Protein AF-A0A2N3DL27-F1 (afdb_monomer)

Secondary structure (DSSP, 8-state):
-PPPPPTTSGGG-----SS-----TT---HHHHHHHHHHHHHHHHHHHHHHHHHHHHHHHHHHHHHHHHHHHHHHHHS--EEEEEEEEES-HHHHHHHHHHHHHHSHHHHTTPEEEEEEETTEEEEEEEEESSHHHHHHHHHHHHHTT---EEEEEPTT--EEEP-

Foldseek 3Di:
DDDDDDPVVVVPPDDDDDDDDDDPPPPCDPVNVVVVVVVVVVVVVVVVVVVVVVVVVVVVVVVVVVVVVVLVVLLVVFPWFKWKFQDKFLDLVVLLVVLVVLCVLCVVLLPPWFWKWFDDPNMITIIIDRDPDPVRNVVSQVVSVVSVTHTDIDTAHRNGDIGTRD

Mean predicted aligned error: 17.92 Å

Solvent-accessible surface area (backbone atoms only — not comparable to full-atom values): 9598 Å² total; per-residue (Å²): 139,82,83,78,81,63,80,72,67,73,76,74,74,84,86,76,81,95,76,89,79,80,81,72,97,77,65,84,46,72,68,56,56,50,52,52,52,48,51,50,53,52,50,52,53,50,51,50,55,47,53,53,52,53,53,51,52,49,50,56,51,51,54,50,52,52,49,49,50,50,49,50,50,32,26,68,74,29,56,66,39,37,30,32,32,58,50,69,45,68,49,64,65,56,51,34,50,49,51,53,50,50,33,68,74,38,45,85,76,38,58,95,49,42,54,26,30,31,79,52,90,86,28,31,34,32,27,40,38,82,32,96,42,72,65,58,42,49,54,49,48,53,53,38,40,73,71,72,47,63,71,43,87,37,76,44,55,50,45,57,70,65,46,70,57,102

pLDDT: mean 70.96, std 16.19, range [36.78, 91.94]

Nearest PDB structures (foldseek):
  1x60-assembly1_A  TM=7.378E-01  e=3.817E-04  Bacillus subtilis
  4k0e-assembly1_C  TM=4.349E-01  e=2.783E+00  Cupriavidus metallidurans CH34
  4wd9-assembly1_B  TM=3.703E-01  e=3.551E+00  Lactococcus lactis subsp. lactis
  5cw9-assembly1_A  TM=3.712E-01  e=5.440E+00  synthetic construct
  8gk0-assembly1_B  TM=3.210E-01  e=5.440E+00  Campylobacter jejuni

Radius of gyration: 43.21 Å; Cα contacts (8 Å, |Δi|>4): 180; chains: 1; bounding box: 103×36×109 Å

Structure (mmCIF, N/CA/C/O backbone):
data_AF-A0A2N3DL27-F1
#
_entry.id   AF-A0A2N3DL27-F1
#
loop_
_atom_site.group_PDB
_atom_site.id
_atom_site.type_symbol
_atom_site.label_atom_id
_atom_site.label_alt_id
_atom_site.label_comp_id
_atom_site.label_asym_id
_atom_site.label_entity_id
_atom_site.label_seq_id
_atom_site.pdbx_PDB_ins_code
_atom_site.Cartn_x
_atom_site.Cartn_y
_atom_site.Cartn_z
_atom_site.occupancy
_atom_site.B_iso_or_equiv
_atom_site.auth_seq_id
_atom_site.auth_comp_id
_atom_site.auth_asym_id
_atom_site.auth_atom_id
_atom_site.pdbx_PDB_model_num
ATOM 1 N N . ALA A 1 1 ? 85.703 -24.930 -76.483 1.00 40.44 1 ALA A N 1
ATOM 2 C CA . ALA A 1 1 ? 84.789 -24.293 -75.518 1.00 40.44 1 ALA A CA 1
ATOM 3 C C . ALA A 1 1 ? 84.072 -23.164 -76.245 1.00 40.44 1 ALA A C 1
ATOM 5 O O . ALA A 1 1 ? 84.717 -22.191 -76.605 1.00 40.44 1 ALA A O 1
ATOM 6 N N . ALA A 1 2 ? 82.798 -23.364 -76.580 1.00 44.09 2 ALA A N 1
ATOM 7 C CA . ALA A 1 2 ? 81.978 -22.383 -77.287 1.00 44.09 2 ALA A CA 1
ATOM 8 C C . ALA A 1 2 ? 81.201 -21.551 -76.251 1.00 44.09 2 ALA A C 1
ATOM 10 O O . ALA A 1 2 ? 80.550 -22.161 -75.399 1.00 44.09 2 ALA A O 1
ATOM 11 N N . PRO A 1 3 ? 81.267 -20.208 -76.263 1.00 50.78 3 PRO A N 1
ATOM 12 C CA . PRO A 1 3 ? 80.388 -19.408 -75.429 1.00 50.78 3 PRO A CA 1
ATOM 13 C C . PRO A 1 3 ? 79.000 -19.357 -76.078 1.00 50.78 3 PRO A C 1
ATOM 15 O O . PRO A 1 3 ? 78.843 -18.991 -77.241 1.00 50.78 3 PRO A O 1
ATOM 18 N N . LEU A 1 4 ? 78.007 -19.792 -75.309 1.00 43.91 4 LEU A N 1
ATOM 19 C CA . LEU A 1 4 ? 76.590 -19.790 -75.649 1.00 43.91 4 LEU A CA 1
ATOM 20 C C . LEU A 1 4 ? 76.126 -18.343 -75.865 1.00 43.91 4 LEU A C 1
ATOM 22 O O . LEU A 1 4 ? 76.201 -17.527 -74.947 1.00 43.91 4 LEU A O 1
ATOM 26 N N . ALA A 1 5 ? 75.659 -18.030 -77.075 1.00 50.97 5 ALA A N 1
ATOM 27 C CA . ALA A 1 5 ? 74.944 -16.791 -77.348 1.00 50.97 5 ALA A CA 1
ATOM 28 C C . ALA A 1 5 ? 73.692 -16.735 -76.459 1.00 50.97 5 ALA A C 1
ATOM 30 O O . ALA A 1 5 ? 72.949 -17.711 -76.335 1.00 50.97 5 ALA A O 1
ATOM 31 N N . SER A 1 6 ? 73.523 -15.606 -75.779 1.00 50.62 6 SER A N 1
ATOM 32 C CA . SER A 1 6 ? 72.536 -15.419 -74.724 1.00 50.62 6 SER A CA 1
ATOM 33 C C . SER A 1 6 ? 71.109 -15.478 -75.279 1.00 50.62 6 SER A C 1
ATOM 35 O O . SER A 1 6 ? 70.805 -14.866 -76.301 1.00 50.62 6 SER A O 1
ATOM 37 N N . LEU A 1 7 ? 70.211 -16.148 -74.551 1.00 50.38 7 LEU A N 1
ATOM 38 C CA . LEU A 1 7 ? 68.767 -16.289 -74.817 1.00 50.38 7 LEU A CA 1
ATOM 39 C C . LEU A 1 7 ? 68.016 -14.937 -74.961 1.00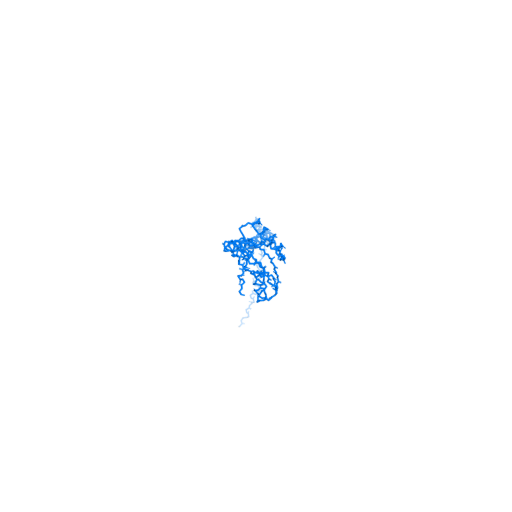 50.38 7 LEU A C 1
ATOM 41 O O . LEU A 1 7 ? 66.840 -14.913 -75.304 1.00 50.38 7 LEU A O 1
ATOM 45 N N . ALA A 1 8 ? 68.694 -13.814 -74.710 1.00 51.19 8 ALA A N 1
ATOM 46 C CA . ALA A 1 8 ? 68.169 -12.458 -74.825 1.00 51.19 8 ALA A CA 1
ATOM 47 C C . ALA A 1 8 ? 68.068 -11.931 -76.274 1.00 51.19 8 ALA A C 1
ATOM 49 O O . ALA A 1 8 ? 67.258 -11.046 -76.521 1.00 51.19 8 ALA A O 1
ATOM 50 N N . GLU A 1 9 ? 68.818 -12.479 -77.239 1.00 53.28 9 GLU A N 1
ATOM 51 C CA . GLU A 1 9 ? 68.795 -11.994 -78.639 1.00 53.28 9 GLU A CA 1
ATOM 52 C C . GLU A 1 9 ? 67.609 -12.569 -79.450 1.00 53.28 9 GLU A C 1
ATOM 54 O O . GLU A 1 9 ? 67.157 -11.984 -80.429 1.00 53.28 9 GLU A O 1
ATOM 59 N N . ILE A 1 10 ? 67.043 -13.704 -79.021 1.00 52.16 10 ILE A N 1
ATOM 60 C CA . ILE A 1 10 ? 65.936 -14.387 -79.724 1.00 52.16 10 ILE A CA 1
ATOM 61 C C . ILE A 1 10 ? 64.567 -13.784 -79.345 1.00 52.16 10 ILE A C 1
ATOM 63 O O . ILE A 1 10 ? 63.591 -13.923 -80.078 1.00 52.16 10 ILE A O 1
ATOM 67 N N . ALA A 1 11 ? 64.494 -13.030 -78.244 1.00 51.12 11 ALA A N 1
ATOM 68 C CA . ALA A 1 11 ? 63.288 -12.318 -77.818 1.00 51.12 11 ALA A CA 1
ATOM 69 C C . ALA A 1 11 ? 63.067 -10.970 -78.546 1.00 51.12 11 ALA A C 1
ATOM 71 O O . ALA A 1 11 ? 62.170 -10.219 -78.171 1.00 51.12 11 ALA A O 1
ATOM 72 N N . GLY A 1 12 ? 63.873 -10.654 -79.569 1.00 52.69 12 GLY A N 1
ATOM 73 C CA . GLY A 1 12 ? 63.822 -9.391 -80.317 1.00 52.69 12 GLY A CA 1
ATOM 74 C C . GLY A 1 12 ? 63.257 -9.467 -81.744 1.00 52.69 12 GLY A C 1
ATOM 75 O O . GLY A 1 12 ? 63.449 -8.519 -82.496 1.00 52.69 12 GLY A O 1
ATOM 76 N N . SER A 1 13 ? 62.613 -10.564 -82.170 1.00 55.84 13 SER A N 1
ATOM 77 C CA . SER A 1 13 ? 62.230 -10.755 -83.591 1.00 55.84 13 SER A CA 1
ATOM 78 C C . SER A 1 13 ? 60.815 -11.281 -83.870 1.00 55.84 13 SER A C 1
ATOM 80 O O . SER A 1 13 ? 60.571 -11.851 -84.928 1.00 55.84 13 SER A O 1
ATOM 82 N N . ILE A 1 14 ? 59.845 -11.044 -82.984 1.00 50.25 14 ILE A N 1
ATOM 83 C CA . ILE A 1 14 ? 58.423 -11.177 -83.349 1.00 50.25 14 ILE A CA 1
ATOM 84 C C . ILE A 1 14 ? 57.775 -9.795 -83.344 1.00 50.25 14 ILE A C 1
ATOM 86 O O . ILE A 1 14 ? 57.280 -9.278 -82.347 1.00 50.25 14 ILE A O 1
ATOM 90 N N . GLU A 1 15 ? 57.874 -9.195 -84.521 1.00 49.66 15 GLU A N 1
ATOM 91 C CA . GLU A 1 15 ? 57.081 -8.080 -85.003 1.00 49.66 15 GLU A CA 1
ATOM 92 C C . GLU A 1 15 ? 55.622 -8.540 -85.143 1.00 49.66 15 GLU A C 1
ATOM 94 O O . GLU A 1 15 ? 55.335 -9.514 -85.841 1.00 49.66 15 GLU A O 1
ATOM 99 N N . ILE A 1 16 ? 54.697 -7.865 -84.455 1.00 44.28 16 ILE A N 1
ATOM 100 C CA . ILE A 1 16 ? 53.256 -7.973 -84.711 1.00 44.28 16 ILE A CA 1
ATOM 101 C C . ILE A 1 16 ? 52.728 -6.537 -84.893 1.00 44.28 16 ILE A C 1
ATOM 103 O O . ILE A 1 16 ? 52.909 -5.716 -83.989 1.00 44.28 16 ILE A O 1
ATOM 107 N N . PRO A 1 17 ? 52.141 -6.204 -86.058 1.00 43.66 17 PRO A N 1
ATOM 108 C CA . PRO A 1 17 ? 51.752 -4.843 -86.433 1.00 43.66 17 PRO A CA 1
ATOM 109 C C . PRO A 1 17 ? 50.598 -4.274 -85.576 1.00 43.66 17 PRO A C 1
ATOM 111 O O . PRO A 1 17 ? 49.739 -5.030 -85.122 1.00 43.66 17 PRO A O 1
ATOM 114 N N . PRO A 1 18 ? 50.548 -2.943 -85.359 1.00 48.75 18 PRO A N 1
ATOM 115 C CA . PRO A 1 18 ? 49.686 -2.298 -84.364 1.00 48.75 18 PRO A CA 1
ATOM 116 C C . PRO A 1 18 ? 48.313 -1.856 -84.903 1.00 48.75 18 PRO A C 1
ATOM 118 O O . PRO A 1 18 ? 47.876 -0.747 -84.610 1.00 48.75 18 PRO A O 1
ATOM 121 N N . GLU A 1 19 ? 47.610 -2.680 -85.680 1.00 47.50 19 GLU A N 1
ATOM 122 C CA . GLU A 1 19 ? 46.247 -2.343 -86.111 1.00 47.50 19 GLU A CA 1
ATOM 123 C C . GLU A 1 19 ? 45.460 -3.614 -86.472 1.00 47.50 19 GLU A C 1
ATOM 125 O O . GLU A 1 19 ? 45.951 -4.435 -87.238 1.00 47.50 19 GLU A O 1
ATOM 130 N N . GLU A 1 20 ? 44.232 -3.742 -85.950 1.00 44.69 20 GLU A N 1
ATOM 131 C CA . GLU A 1 20 ? 43.210 -4.739 -86.346 1.00 44.69 20 GLU A CA 1
ATOM 132 C C . GLU A 1 20 ? 43.196 -6.110 -85.620 1.00 44.69 20 GLU A C 1
ATOM 134 O O . GLU A 1 20 ? 43.508 -7.157 -86.176 1.00 44.69 20 GLU A O 1
ATOM 139 N N . LEU A 1 21 ? 42.714 -6.122 -84.367 1.00 38.12 21 LEU A N 1
ATOM 140 C CA . LEU A 1 21 ? 41.760 -7.159 -83.938 1.00 38.12 21 LEU A CA 1
ATOM 141 C C . LEU A 1 21 ? 40.827 -6.594 -82.856 1.00 38.12 21 LEU A C 1
ATOM 143 O O . LEU A 1 21 ? 41.086 -6.655 -81.657 1.00 38.12 21 LEU A O 1
ATOM 147 N N . THR A 1 22 ? 39.789 -5.916 -83.338 1.00 36.78 22 THR A N 1
ATOM 148 C CA . THR A 1 22 ? 38.427 -5.913 -82.781 1.00 36.78 22 THR A CA 1
ATOM 149 C C . THR A 1 22 ? 38.327 -6.162 -81.268 1.00 36.78 22 THR A C 1
ATOM 151 O O . THR A 1 22 ? 38.287 -7.290 -80.782 1.00 36.78 22 THR A O 1
ATOM 154 N N . ARG A 1 23 ? 38.231 -5.070 -80.506 1.00 42.66 23 ARG A N 1
ATOM 155 C CA . ARG A 1 23 ? 37.823 -5.080 -79.097 1.00 42.66 23 ARG A CA 1
ATOM 156 C C . ARG A 1 23 ? 36.453 -5.791 -79.020 1.00 42.66 23 ARG A C 1
ATOM 158 O O . ARG A 1 23 ? 35.525 -5.286 -79.650 1.00 42.66 23 ARG A O 1
ATOM 165 N N . PRO A 1 24 ? 36.285 -6.941 -78.336 1.00 43.31 24 PRO A N 1
ATOM 166 C CA . PRO A 1 24 ? 34.953 -7.499 -78.160 1.00 43.31 24 PRO A CA 1
ATOM 167 C C . PRO A 1 24 ? 34.149 -6.536 -77.281 1.00 43.31 24 PRO A C 1
ATOM 169 O O . PRO A 1 24 ? 34.562 -6.198 -76.170 1.00 43.31 24 PRO A O 1
ATOM 172 N N . ASP A 1 25 ? 33.016 -6.086 -77.809 1.00 46.34 25 ASP A N 1
ATOM 173 C CA . ASP A 1 25 ? 32.023 -5.195 -77.193 1.00 46.34 25 ASP A CA 1
ATOM 174 C C . ASP A 1 25 ? 31.233 -5.910 -76.067 1.00 46.34 25 ASP A C 1
ATOM 176 O O . ASP A 1 25 ? 30.023 -5.783 -75.958 1.00 46.34 25 ASP A O 1
ATOM 180 N N . ASP A 1 26 ? 31.915 -6.720 -75.248 1.00 51.66 26 ASP A N 1
ATOM 181 C CA . ASP A 1 26 ? 31.329 -7.497 -74.139 1.00 51.66 26 ASP A CA 1
ATOM 182 C C . ASP A 1 26 ? 32.297 -7.598 -72.938 1.00 51.66 26 ASP A C 1
ATOM 184 O O . ASP A 1 26 ? 32.336 -8.567 -72.185 1.00 51.66 26 ASP A O 1
ATOM 188 N N . ALA A 1 27 ? 33.146 -6.586 -72.745 1.00 48.09 27 ALA A N 1
ATOM 189 C CA . ALA A 1 27 ? 33.900 -6.439 -71.506 1.00 48.09 27 ALA A CA 1
ATOM 190 C C . ALA A 1 27 ? 33.094 -5.549 -70.558 1.00 48.09 27 ALA A C 1
ATOM 192 O O . ALA A 1 27 ? 33.019 -4.337 -70.761 1.00 48.09 27 ALA A O 1
ATOM 193 N N . ILE A 1 28 ? 32.498 -6.137 -69.514 1.00 50.22 28 ILE A N 1
ATOM 194 C CA . ILE A 1 28 ? 31.944 -5.395 -68.372 1.00 50.22 28 ILE A CA 1
ATOM 195 C C . ILE A 1 28 ? 33.031 -4.419 -67.896 1.00 50.22 28 ILE A C 1
ATOM 197 O O . ILE A 1 28 ? 34.025 -4.824 -67.291 1.00 50.22 28 ILE A O 1
ATOM 201 N N . GLY A 1 29 ? 32.881 -3.135 -68.229 1.00 53.97 29 GLY A N 1
ATOM 202 C CA . GLY A 1 29 ? 33.860 -2.114 -67.878 1.00 53.97 29 GLY A CA 1
ATOM 203 C C . GLY A 1 29 ? 34.021 -2.035 -66.362 1.00 53.97 29 GLY A C 1
ATOM 204 O O . GLY A 1 29 ? 33.059 -2.244 -65.621 1.00 53.97 29 GLY A O 1
ATOM 205 N N . ALA A 1 30 ? 35.224 -1.702 -65.889 1.00 59.84 30 ALA A N 1
ATOM 206 C CA . ALA A 1 30 ? 35.517 -1.559 -64.460 1.00 59.84 30 ALA A CA 1
ATOM 207 C C . ALA A 1 30 ? 34.503 -0.653 -63.723 1.00 59.84 30 ALA A C 1
ATOM 209 O O . ALA A 1 30 ? 34.198 -0.895 -62.559 1.00 59.84 30 ALA A O 1
ATOM 210 N N . ASP A 1 31 ? 33.918 0.323 -64.427 1.00 59.31 31 ASP A N 1
ATOM 211 C CA . ASP A 1 31 ? 32.834 1.188 -63.946 1.00 59.31 31 ASP A CA 1
ATOM 212 C C . ASP A 1 31 ? 31.548 0.415 -63.589 1.00 59.31 31 ASP A C 1
ATOM 214 O O . ASP A 1 31 ? 30.971 0.598 -62.517 1.00 59.31 31 ASP A O 1
ATOM 218 N N . VAL A 1 32 ? 31.133 -0.530 -64.436 1.00 63.16 32 VAL A N 1
ATOM 219 C CA . VAL A 1 32 ? 29.931 -1.351 -64.226 1.00 63.16 32 VAL A CA 1
ATOM 220 C C . VAL A 1 32 ? 30.140 -2.329 -63.069 1.00 63.16 32 VAL A C 1
ATOM 222 O O . VAL A 1 32 ? 29.252 -2.499 -62.230 1.00 63.16 32 VAL A O 1
ATOM 225 N N . LEU A 1 33 ? 31.334 -2.920 -62.966 1.00 62.81 33 LEU A N 1
ATOM 226 C CA . LEU A 1 33 ? 31.683 -3.810 -61.858 1.00 62.81 33 LEU A CA 1
ATOM 227 C C . LEU A 1 33 ? 31.719 -3.056 -60.517 1.00 62.81 33 LEU A C 1
ATOM 229 O O . LEU A 1 33 ? 31.227 -3.560 -59.507 1.00 62.81 33 LEU A O 1
ATOM 233 N N . MET A 1 34 ? 32.238 -1.826 -60.518 1.00 68.88 34 MET A N 1
ATOM 234 C CA . MET A 1 34 ? 32.309 -0.973 -59.334 1.00 68.88 34 MET A CA 1
ATOM 235 C C . MET A 1 34 ? 30.915 -0.531 -58.863 1.00 68.88 34 MET A C 1
ATOM 237 O O . MET A 1 34 ? 30.627 -0.597 -57.666 1.00 68.88 34 MET A O 1
ATOM 241 N N . ARG A 1 35 ? 30.003 -0.193 -59.786 1.00 68.12 35 ARG A N 1
ATOM 242 C CA . ARG A 1 35 ? 28.598 0.121 -59.462 1.00 68.12 35 ARG A CA 1
ATOM 243 C C . ARG A 1 35 ? 27.846 -1.079 -58.891 1.00 68.12 35 ARG A C 1
ATOM 245 O O . ARG A 1 35 ? 27.134 -0.928 -57.899 1.00 68.12 35 ARG A O 1
ATOM 252 N N . LEU A 1 36 ? 28.059 -2.271 -59.448 1.00 69.44 36 LEU A N 1
ATOM 253 C CA . LEU A 1 36 ? 27.437 -3.499 -58.949 1.00 69.44 36 LEU A CA 1
ATOM 254 C C . LEU A 1 36 ? 27.940 -3.862 -57.542 1.00 69.44 36 LEU A C 1
ATOM 256 O O . LEU A 1 36 ? 27.170 -4.298 -56.686 1.00 69.44 36 LEU A O 1
ATOM 260 N N . GLN A 1 37 ? 29.228 -3.640 -57.271 1.00 68.94 37 GLN A N 1
ATOM 261 C CA . GLN A 1 37 ? 29.822 -3.885 -55.958 1.00 68.94 37 GLN A CA 1
ATOM 262 C C . GLN A 1 37 ? 29.338 -2.875 -54.903 1.00 68.94 37 GLN A C 1
ATOM 264 O O . GLN A 1 37 ? 29.156 -3.237 -53.737 1.00 68.94 37 GLN A O 1
ATOM 269 N N . GLU A 1 38 ? 29.082 -1.628 -55.303 1.00 65.75 38 GLU A N 1
ATOM 270 C CA . GLU A 1 38 ? 28.519 -0.598 -54.430 1.00 65.75 38 GLU A CA 1
ATOM 271 C C . GLU A 1 38 ? 27.033 -0.849 -54.122 1.00 65.75 38 GLU A C 1
ATOM 273 O O . GLU A 1 38 ? 26.626 -0.737 -52.964 1.00 65.75 38 GLU A O 1
ATOM 278 N N . GLU A 1 39 ? 26.237 -1.282 -55.107 1.00 70.25 39 GLU A N 1
ATOM 279 C CA . GLU A 1 39 ? 24.855 -1.732 -54.882 1.00 70.25 39 GLU A CA 1
ATOM 280 C C . GLU A 1 39 ? 24.790 -2.932 -53.939 1.00 70.25 39 GLU A C 1
ATOM 282 O O . GLU A 1 39 ? 23.996 -2.938 -52.998 1.00 70.25 39 GLU A O 1
ATOM 287 N N . LYS A 1 40 ? 25.677 -3.915 -54.121 1.00 72.62 40 LYS A N 1
ATOM 288 C CA . LYS A 1 40 ? 25.740 -5.095 -53.254 1.00 72.62 40 LYS A CA 1
ATOM 289 C C . LYS A 1 40 ? 26.089 -4.718 -51.810 1.00 72.62 40 LYS A C 1
ATOM 291 O O . LYS A 1 40 ? 25.456 -5.202 -50.876 1.00 72.62 40 LYS A O 1
ATOM 296 N N . ARG A 1 41 ? 27.017 -3.774 -51.614 1.00 66.56 41 ARG A N 1
ATOM 297 C CA . ARG A 1 41 ? 27.388 -3.264 -50.283 1.00 66.56 41 ARG A CA 1
ATOM 298 C C . ARG A 1 41 ? 26.264 -2.441 -49.638 1.00 66.56 41 ARG A C 1
ATOM 300 O O . ARG A 1 41 ? 26.057 -2.545 -48.431 1.00 66.56 41 ARG A O 1
ATOM 307 N N . ARG A 1 42 ? 25.505 -1.667 -50.424 1.00 66.06 42 ARG A N 1
ATOM 308 C CA . ARG A 1 42 ? 24.306 -0.947 -49.953 1.00 66.06 42 ARG A CA 1
ATOM 309 C C . ARG A 1 42 ? 23.174 -1.908 -49.577 1.00 66.06 42 ARG A C 1
ATOM 311 O O . ARG A 1 42 ? 22.513 -1.680 -48.567 1.00 66.06 42 ARG A O 1
ATOM 318 N N . ALA A 1 43 ? 22.984 -2.991 -50.330 1.00 65.81 43 ALA A N 1
ATOM 319 C CA . ALA A 1 43 ? 21.991 -4.024 -50.038 1.00 65.81 43 ALA A CA 1
ATOM 320 C C . ALA A 1 43 ? 22.331 -4.811 -48.760 1.00 65.81 43 ALA A C 1
ATOM 322 O O . ALA A 1 43 ? 21.469 -4.979 -47.899 1.00 65.81 43 ALA A O 1
ATOM 323 N N . GLU A 1 44 ? 23.594 -5.209 -48.576 1.00 63.22 44 GLU A N 1
ATOM 324 C CA . GLU A 1 44 ? 24.049 -5.894 -47.356 1.00 63.22 44 GLU A CA 1
ATOM 325 C C . GLU A 1 44 ? 23.968 -4.980 -46.117 1.00 63.22 44 GLU A C 1
ATOM 327 O O . GLU A 1 44 ? 23.556 -5.430 -45.045 1.00 63.22 44 GLU A O 1
ATOM 332 N N . ALA A 1 45 ? 24.263 -3.681 -46.262 1.00 62.56 45 ALA A N 1
ATOM 333 C CA . ALA A 1 45 ? 24.094 -2.687 -45.195 1.00 62.56 45 ALA A CA 1
ATOM 334 C C . ALA A 1 45 ? 22.615 -2.439 -44.838 1.00 62.56 45 ALA A C 1
ATOM 336 O O . ALA A 1 45 ? 22.267 -2.254 -43.671 1.00 62.56 45 ALA A O 1
ATOM 337 N N . ALA A 1 46 ? 21.721 -2.457 -45.831 1.00 65.12 46 ALA A N 1
ATOM 338 C CA . ALA A 1 46 ? 20.287 -2.317 -45.605 1.00 65.12 46 ALA A CA 1
ATOM 339 C C . ALA A 1 46 ? 19.692 -3.559 -44.922 1.00 65.12 46 ALA A C 1
ATOM 341 O O . ALA A 1 46 ? 18.844 -3.417 -44.042 1.00 65.12 46 ALA A O 1
ATOM 342 N N . GLU A 1 47 ? 20.142 -4.764 -45.282 1.00 64.88 47 GLU A N 1
ATOM 343 C CA . GLU A 1 47 ? 19.647 -6.015 -44.699 1.00 64.88 47 GLU A CA 1
ATOM 344 C C . GLU A 1 47 ? 20.136 -6.221 -43.257 1.00 64.88 47 GLU A C 1
ATOM 346 O O . GLU A 1 47 ? 19.352 -6.616 -42.391 1.00 64.88 47 GLU A O 1
ATOM 351 N N . THR A 1 48 ? 21.392 -5.873 -42.961 1.00 63.09 48 THR A N 1
ATOM 352 C CA . THR A 1 48 ? 21.922 -5.878 -41.585 1.00 63.09 48 THR A CA 1
ATOM 353 C C . THR A 1 48 ? 21.196 -4.867 -40.699 1.00 63.09 48 THR A C 1
ATOM 355 O O . THR A 1 48 ? 20.687 -5.249 -39.645 1.00 63.09 48 THR A O 1
ATOM 358 N N . ALA A 1 49 ? 20.994 -3.632 -41.170 1.00 64.19 49 ALA A N 1
ATOM 359 C CA . ALA A 1 49 ? 20.226 -2.627 -40.432 1.00 64.19 49 ALA A CA 1
ATOM 360 C C . ALA A 1 49 ? 18.753 -3.032 -40.208 1.00 64.19 49 ALA A C 1
ATOM 362 O O . ALA A 1 49 ? 18.144 -2.650 -39.203 1.00 64.19 49 ALA A O 1
ATOM 363 N N . LYS A 1 50 ? 18.158 -3.807 -41.126 1.00 64.00 50 LYS A N 1
ATOM 364 C CA . LYS A 1 50 ? 16.799 -4.346 -40.969 1.00 64.00 50 LYS A CA 1
ATOM 365 C C . LYS A 1 50 ? 16.758 -5.450 -39.911 1.00 64.00 50 LYS A C 1
ATOM 367 O O . LYS A 1 50 ? 15.943 -5.367 -38.994 1.00 64.00 50 LYS A O 1
ATOM 372 N N . ARG A 1 51 ? 17.696 -6.405 -39.962 1.00 60.72 51 ARG A N 1
ATOM 373 C CA . ARG A 1 51 ? 17.811 -7.489 -38.970 1.00 60.72 51 ARG A CA 1
ATOM 374 C C . ARG A 1 51 ? 18.085 -6.969 -37.560 1.00 60.72 51 ARG A C 1
ATOM 376 O O . ARG A 1 51 ? 17.498 -7.479 -36.610 1.00 60.72 51 ARG A O 1
ATOM 383 N N . GLU A 1 52 ? 18.911 -5.935 -37.405 1.00 60.66 52 GLU A N 1
ATOM 384 C CA . GLU A 1 52 ? 19.175 -5.319 -36.096 1.00 60.66 52 GLU A CA 1
ATOM 385 C C . GLU A 1 52 ? 17.940 -4.604 -35.529 1.00 60.66 52 GLU A C 1
ATOM 3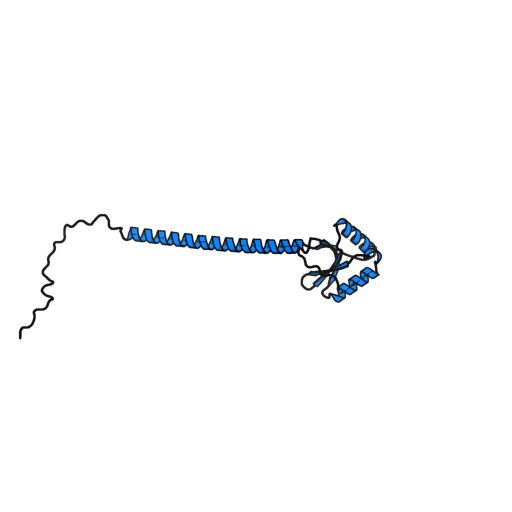87 O O . GLU A 1 52 ? 17.635 -4.737 -34.341 1.00 60.66 52 GLU A O 1
ATOM 392 N N . LYS A 1 53 ? 17.166 -3.909 -36.375 1.00 59.12 53 LYS A N 1
ATOM 393 C CA . LYS A 1 53 ? 15.896 -3.284 -35.968 1.00 59.12 53 LYS A CA 1
ATOM 394 C C . LYS A 1 53 ? 14.827 -4.314 -35.606 1.00 59.12 53 LYS A C 1
ATOM 396 O O . LYS A 1 53 ? 14.108 -4.119 -34.628 1.00 59.12 53 LYS A O 1
ATOM 401 N N . GLU A 1 54 ? 14.731 -5.413 -36.349 1.00 61.31 54 GLU A N 1
ATOM 402 C CA . GLU A 1 54 ? 13.788 -6.500 -36.061 1.00 61.31 54 GLU A CA 1
ATOM 403 C C . GLU A 1 54 ? 14.169 -7.265 -34.783 1.00 61.31 54 GLU A C 1
ATOM 405 O O . GLU A 1 54 ? 13.295 -7.564 -33.968 1.00 61.31 54 GLU A O 1
ATOM 410 N N . ALA A 1 55 ? 15.463 -7.489 -34.529 1.00 61.34 55 ALA A N 1
ATOM 411 C CA . ALA A 1 55 ? 15.948 -8.104 -33.292 1.00 61.34 55 ALA A CA 1
ATOM 412 C C . ALA A 1 55 ? 15.727 -7.209 -32.056 1.00 61.34 55 ALA A C 1
ATOM 414 O O . ALA A 1 55 ? 15.319 -7.702 -31.000 1.00 61.34 55 ALA A O 1
ATOM 415 N N . ALA A 1 56 ? 15.935 -5.894 -32.183 1.00 60.28 56 ALA A N 1
ATOM 416 C CA . ALA A 1 56 ? 15.645 -4.932 -31.118 1.00 60.28 56 ALA A CA 1
ATOM 417 C C . ALA A 1 56 ? 14.135 -4.831 -30.831 1.00 60.28 56 ALA A C 1
ATOM 419 O O . ALA A 1 56 ? 13.721 -4.823 -29.670 1.00 60.28 56 ALA A O 1
ATOM 420 N N . ALA A 1 57 ? 13.297 -4.834 -31.874 1.00 60.47 57 ALA A N 1
ATOM 421 C CA . ALA A 1 57 ? 11.843 -4.827 -31.731 1.00 60.47 57 ALA A CA 1
ATOM 422 C C . ALA A 1 57 ? 11.300 -6.132 -31.116 1.00 60.47 57 ALA A C 1
ATOM 424 O O . ALA A 1 57 ? 10.360 -6.092 -30.320 1.00 60.47 57 ALA A O 1
ATOM 425 N N . ALA A 1 58 ? 11.897 -7.284 -31.441 1.00 61.12 58 ALA A N 1
ATOM 426 C CA . ALA A 1 58 ? 11.528 -8.575 -30.864 1.00 61.12 58 ALA A CA 1
ATOM 427 C C . ALA A 1 58 ? 11.895 -8.674 -29.374 1.00 61.12 58 ALA A C 1
ATOM 429 O O . ALA A 1 58 ? 11.068 -9.116 -28.576 1.00 61.12 58 ALA A O 1
ATOM 430 N N . LYS A 1 59 ? 13.084 -8.196 -28.974 1.00 59.75 59 LYS A N 1
ATOM 431 C CA . LYS A 1 59 ? 13.472 -8.127 -27.554 1.00 59.75 59 LYS A CA 1
ATOM 432 C C . LYS A 1 59 ? 12.581 -7.180 -26.750 1.00 59.75 59 LYS A C 1
ATOM 434 O O . LYS A 1 59 ? 12.094 -7.570 -25.694 1.00 59.75 59 LYS A O 1
ATOM 439 N N . ALA A 1 60 ? 12.271 -5.998 -27.286 1.00 58.78 60 ALA A N 1
ATOM 440 C CA . ALA A 1 60 ? 11.383 -5.044 -26.618 1.00 58.78 60 ALA A CA 1
ATOM 441 C C . ALA A 1 60 ? 9.961 -5.600 -26.411 1.00 58.78 60 ALA A C 1
ATOM 443 O O . ALA A 1 60 ? 9.354 -5.384 -25.363 1.00 58.78 60 ALA A O 1
ATOM 444 N N . LYS A 1 61 ? 9.431 -6.362 -27.379 1.00 57.56 61 LYS A N 1
ATOM 445 C CA . LYS A 1 61 ? 8.132 -7.039 -27.232 1.00 57.56 61 LYS A CA 1
ATOM 446 C C . LYS A 1 61 ? 8.173 -8.198 -26.232 1.00 57.56 61 LYS A C 1
ATOM 448 O O . LYS A 1 61 ? 7.206 -8.376 -25.497 1.00 57.56 61 LYS A O 1
ATOM 453 N N . ALA A 1 62 ? 9.268 -8.957 -26.177 1.00 58.44 62 ALA A N 1
ATOM 454 C CA . ALA A 1 62 ? 9.419 -10.066 -25.235 1.00 58.44 62 ALA A CA 1
ATOM 455 C C . ALA A 1 62 ? 9.537 -9.587 -23.776 1.00 58.44 62 ALA A C 1
ATOM 457 O O . ALA A 1 62 ? 8.897 -10.155 -22.894 1.00 58.44 62 ALA A O 1
ATOM 458 N N . GLU A 1 63 ? 10.282 -8.507 -23.521 1.00 56.22 63 GLU A N 1
ATOM 459 C CA . GLU A 1 63 ? 10.353 -7.891 -22.187 1.00 56.22 63 GLU A CA 1
ATOM 460 C C . GLU A 1 63 ? 9.024 -7.241 -21.778 1.00 56.22 63 GLU A C 1
ATOM 462 O O . GLU A 1 63 ? 8.639 -7.318 -20.611 1.00 56.22 63 GLU A O 1
ATOM 467 N N . ALA A 1 64 ? 8.275 -6.669 -22.726 1.00 56.00 64 ALA A N 1
ATOM 468 C CA . ALA A 1 64 ? 6.946 -6.127 -22.453 1.00 56.00 64 ALA A CA 1
ATOM 469 C C . ALA A 1 64 ? 5.912 -7.221 -22.111 1.00 56.00 64 ALA A C 1
ATOM 471 O O . ALA A 1 64 ? 5.144 -7.039 -21.168 1.00 56.00 64 ALA A O 1
ATOM 472 N N . ASP A 1 65 ? 5.902 -8.362 -22.815 1.00 57.69 65 ASP A N 1
ATOM 473 C CA . ASP A 1 65 ? 4.983 -9.480 -22.522 1.00 57.69 65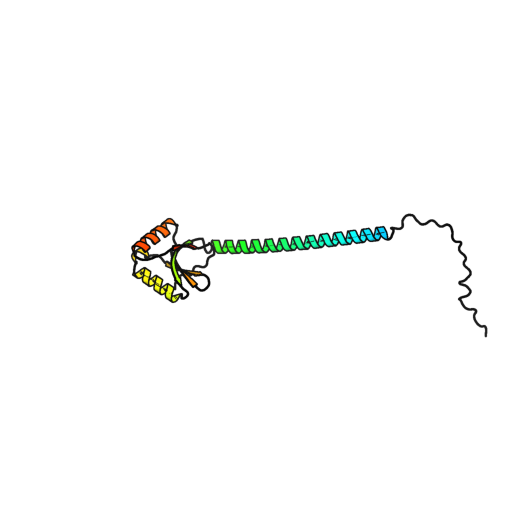 ASP A CA 1
ATOM 474 C C . ASP A 1 65 ? 5.332 -10.187 -21.203 1.00 57.69 65 ASP A C 1
ATOM 476 O O . ASP A 1 65 ? 4.439 -10.517 -20.422 1.00 57.69 65 ASP A O 1
ATOM 480 N N . ALA A 1 66 ? 6.626 -10.361 -20.909 1.00 58.56 66 ALA A N 1
ATOM 481 C CA . ALA A 1 66 ? 7.082 -10.939 -19.645 1.00 58.56 66 ALA A CA 1
ATOM 482 C C . ALA A 1 66 ? 6.700 -10.049 -18.455 1.00 58.56 66 ALA A C 1
ATOM 484 O O . ALA A 1 66 ? 6.122 -10.531 -17.479 1.00 58.56 66 ALA A O 1
ATOM 485 N N . LYS A 1 67 ? 6.926 -8.736 -18.574 1.00 56.06 67 LYS A N 1
ATOM 486 C CA . LYS A 1 67 ? 6.534 -7.772 -17.545 1.00 56.06 67 LYS A CA 1
ATOM 487 C C . LYS A 1 67 ? 5.015 -7.701 -17.397 1.00 56.06 67 LYS A C 1
ATOM 489 O O . LYS A 1 67 ? 4.533 -7.684 -16.274 1.00 56.06 67 LYS A O 1
ATOM 494 N N . ALA A 1 68 ? 4.251 -7.764 -18.490 1.00 57.47 68 ALA A N 1
ATOM 495 C CA . ALA A 1 68 ? 2.788 -7.780 -18.445 1.00 57.47 68 ALA A CA 1
ATOM 496 C C . ALA A 1 68 ? 2.214 -9.054 -17.799 1.00 57.47 68 ALA A C 1
ATOM 498 O O . ALA A 1 68 ? 1.239 -8.969 -17.052 1.00 57.47 68 ALA A O 1
ATOM 499 N N . LYS A 1 69 ? 2.807 -10.231 -18.041 1.00 58.88 69 LYS A N 1
ATOM 500 C CA . LYS A 1 69 ? 2.405 -11.483 -17.376 1.00 58.88 69 LYS A CA 1
ATOM 501 C C . LYS A 1 69 ? 2.739 -11.485 -15.893 1.00 58.88 69 LYS A C 1
ATOM 503 O O . LYS A 1 69 ? 1.920 -11.948 -15.100 1.00 58.88 69 LYS A O 1
ATOM 508 N N . GLU A 1 70 ? 3.900 -10.963 -15.517 1.00 56.88 70 GLU A N 1
ATOM 509 C CA . GLU A 1 70 ? 4.295 -10.861 -14.114 1.00 56.88 70 GLU A CA 1
ATOM 510 C C . GLU A 1 70 ? 3.423 -9.845 -13.371 1.00 56.88 70 GLU A C 1
ATOM 512 O O . GLU A 1 70 ? 2.892 -10.162 -12.309 1.00 56.88 70 GLU A 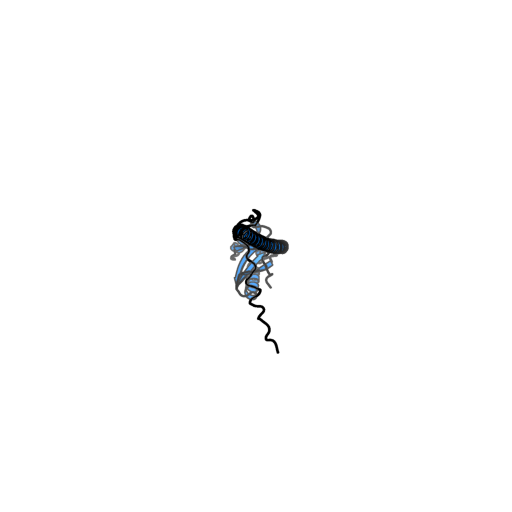O 1
ATOM 517 N N . GLU A 1 71 ? 3.135 -8.692 -13.985 1.00 53.59 71 GLU A N 1
ATOM 518 C CA . GLU A 1 71 ? 2.187 -7.714 -13.449 1.00 53.59 71 GLU A CA 1
ATOM 519 C C . GLU A 1 71 ? 0.775 -8.307 -13.354 1.00 53.59 71 GLU A C 1
ATOM 521 O O . GLU A 1 71 ? 0.115 -8.153 -12.335 1.00 53.59 71 GLU A O 1
ATOM 526 N N . ALA A 1 72 ? 0.300 -9.053 -14.356 1.00 55.53 72 ALA A N 1
ATOM 527 C CA . ALA A 1 72 ? -1.010 -9.705 -14.306 1.00 55.53 72 ALA A CA 1
ATOM 528 C C . ALA A 1 72 ? -1.088 -10.784 -13.210 1.00 55.53 72 ALA A C 1
ATOM 530 O O . ALA A 1 72 ? -2.108 -10.892 -12.523 1.00 55.53 72 ALA A O 1
ATOM 531 N N . ALA A 1 73 ? -0.017 -11.554 -13.001 1.00 57.75 73 ALA A N 1
ATOM 532 C CA . ALA A 1 73 ? 0.071 -12.530 -11.919 1.00 57.75 73 ALA A CA 1
ATOM 533 C C . ALA A 1 73 ? 0.108 -11.847 -10.541 1.00 57.75 73 ALA A C 1
ATOM 535 O O . ALA A 1 73 ? -0.619 -12.263 -9.637 1.00 57.75 73 ALA A O 1
ATOM 536 N N . GLN A 1 74 ? 0.859 -10.751 -10.392 1.00 51.28 74 GLN A N 1
ATOM 537 C CA . GLN A 1 74 ? 0.904 -9.952 -9.163 1.00 51.28 74 GLN A CA 1
ATOM 538 C C . GLN A 1 74 ? -0.432 -9.262 -8.875 1.00 51.28 74 GLN A C 1
ATOM 540 O O . GLN A 1 74 ? -0.876 -9.258 -7.728 1.00 51.28 74 GLN A O 1
ATOM 545 N N . LYS A 1 75 ? -1.124 -8.762 -9.906 1.00 50.97 75 LYS A N 1
ATOM 546 C CA . LYS A 1 75 ? -2.476 -8.192 -9.807 1.00 50.97 75 LYS A CA 1
ATOM 547 C C . LYS A 1 75 ? -3.520 -9.238 -9.422 1.00 50.97 75 LYS A C 1
ATOM 549 O O . LYS A 1 75 ? -4.471 -8.922 -8.712 1.00 50.97 75 LYS A O 1
ATOM 554 N N . LYS A 1 76 ? -3.344 -10.489 -9.860 1.00 53.47 76 LYS A N 1
ATOM 555 C CA . LYS A 1 76 ? -4.226 -11.613 -9.510 1.00 53.47 76 LYS A CA 1
ATOM 556 C C . LYS A 1 76 ? -3.959 -12.146 -8.099 1.00 53.47 76 LYS A C 1
ATOM 558 O O . LYS A 1 76 ? -4.903 -12.563 -7.433 1.00 53.47 76 LYS A O 1
ATOM 563 N N . ALA A 1 77 ? -2.708 -12.105 -7.637 1.00 55.31 77 ALA A N 1
ATOM 564 C CA . ALA A 1 77 ? -2.323 -12.484 -6.276 1.00 55.31 77 ALA A CA 1
ATOM 565 C C . ALA A 1 77 ? -2.684 -11.401 -5.241 1.00 55.31 77 ALA A C 1
ATOM 567 O O . ALA A 1 77 ? -3.209 -11.710 -4.172 1.00 55.31 77 ALA A O 1
ATOM 568 N N . ASN A 1 78 ? -2.475 -10.129 -5.586 1.00 55.69 78 ASN A N 1
ATOM 569 C CA . ASN A 1 78 ? -2.779 -8.963 -4.763 1.00 55.69 78 ASN A CA 1
ATOM 570 C C . ASN A 1 78 ? -3.781 -8.072 -5.512 1.00 55.69 78 ASN A C 1
ATOM 572 O O . ASN A 1 78 ? -3.362 -7.104 -6.144 1.00 55.69 78 ASN A O 1
ATOM 576 N N . PRO A 1 79 ? -5.091 -8.385 -5.492 1.00 57.00 79 PRO A N 1
ATOM 577 C CA . PRO A 1 79 ? -6.097 -7.526 -6.112 1.00 57.00 79 PRO A CA 1
ATOM 578 C C . PRO A 1 79 ? -6.084 -6.137 -5.467 1.00 57.00 79 PRO A C 1
ATOM 580 O O . PRO A 1 79 ? -5.737 -6.008 -4.291 1.00 57.00 79 PRO A O 1
ATOM 583 N N . ALA A 1 80 ? -6.480 -5.107 -6.223 1.00 64.88 80 ALA A N 1
ATOM 584 C CA . ALA A 1 80 ? -6.608 -3.755 -5.690 1.00 64.88 80 ALA A CA 1
ATOM 585 C C . ALA A 1 80 ? -7.566 -3.778 -4.494 1.00 64.88 80 ALA A C 1
ATOM 587 O O . ALA A 1 80 ? -8.729 -4.166 -4.613 1.00 64.88 80 ALA A O 1
ATOM 588 N N . ARG A 1 81 ? -7.047 -3.415 -3.324 1.00 77.06 81 ARG A N 1
ATOM 589 C CA . ARG A 1 81 ? -7.784 -3.440 -2.059 1.00 77.06 81 ARG A CA 1
ATOM 590 C C . ARG A 1 81 ? -7.858 -2.034 -1.510 1.00 77.06 81 ARG A C 1
ATOM 592 O O . ARG A 1 81 ? -6.893 -1.270 -1.582 1.00 77.06 81 ARG A O 1
ATOM 599 N N . LEU A 1 82 ? -8.998 -1.720 -0.914 1.00 84.25 82 LEU A N 1
ATOM 600 C CA . LEU A 1 82 ? -9.195 -0.455 -0.235 1.00 84.25 82 LEU A CA 1
ATOM 601 C C . LEU A 1 82 ? -8.809 -0.593 1.227 1.00 84.25 82 LEU A C 1
ATOM 603 O O . LEU A 1 82 ? -9.216 -1.524 1.922 1.00 84.25 82 LEU A O 1
ATOM 607 N N . TRP A 1 83 ? -8.032 0.370 1.684 1.00 88.94 83 TRP A N 1
ATOM 608 C CA . TRP A 1 83 ? -7.522 0.457 3.036 1.00 88.94 83 TRP A CA 1
ATOM 609 C C . TRP A 1 83 ? -7.716 1.875 3.557 1.00 88.94 83 TRP A C 1
ATOM 611 O O . TRP A 1 83 ? -7.935 2.822 2.797 1.00 88.94 83 TRP A O 1
ATOM 621 N N . VAL A 1 84 ? -7.607 2.037 4.868 1.00 90.94 84 VAL A N 1
ATOM 622 C CA . VAL A 1 84 ? -7.512 3.356 5.492 1.00 90.94 84 VAL A CA 1
ATOM 623 C C . VAL A 1 84 ? -6.152 3.466 6.160 1.00 90.94 84 VAL A C 1
ATOM 625 O O . VAL A 1 84 ? -5.838 2.702 7.067 1.00 90.94 84 VAL A O 1
ATOM 628 N N . GLN A 1 85 ? -5.331 4.397 5.691 1.00 91.50 85 GLN A N 1
ATOM 629 C CA . GLN A 1 85 ? -4.057 4.730 6.305 1.00 91.50 85 GLN A CA 1
ATOM 630 C C . GLN A 1 85 ? -4.302 5.581 7.546 1.00 91.50 85 GLN A C 1
ATOM 632 O O . GLN A 1 85 ? -4.867 6.663 7.438 1.00 91.50 85 GLN A O 1
ATOM 637 N N . ILE A 1 86 ? -3.841 5.128 8.706 1.00 90.88 86 ILE A N 1
ATOM 638 C CA . ILE A 1 86 ? -4.021 5.848 9.979 1.00 90.88 86 ILE A CA 1
ATOM 639 C C . ILE A 1 86 ? -2.706 6.351 10.580 1.00 90.88 86 ILE A C 1
ATOM 641 O O . ILE A 1 86 ? -2.718 7.227 11.436 1.00 90.88 86 ILE A O 1
ATOM 645 N N . ALA A 1 87 ? -1.565 5.813 10.138 1.00 88.88 87 ALA A N 1
ATOM 646 C CA . ALA A 1 87 ? -0.242 6.279 10.546 1.00 88.88 87 ALA A CA 1
ATOM 647 C C . ALA A 1 87 ? 0.818 5.936 9.487 1.00 88.88 87 ALA A C 1
ATOM 649 O O . ALA A 1 87 ? 0.566 5.176 8.551 1.00 88.88 87 ALA A O 1
ATOM 650 N N . THR A 1 88 ? 2.021 6.488 9.630 1.00 89.69 88 THR A N 1
ATOM 651 C CA . THR A 1 88 ? 3.210 6.086 8.868 1.00 89.69 88 THR A CA 1
ATOM 652 C C . THR A 1 88 ? 4.435 6.215 9.767 1.00 89.69 88 THR A C 1
ATOM 654 O O . THR A 1 88 ? 4.482 7.099 10.618 1.00 89.69 88 THR A O 1
ATOM 657 N N . GLY A 1 89 ? 5.437 5.362 9.580 1.00 88.31 89 GLY A N 1
ATOM 658 C CA . GLY A 1 89 ? 6.654 5.397 10.385 1.00 88.31 89 GLY A CA 1
ATOM 659 C C . GLY A 1 89 ? 7.720 4.440 9.869 1.00 88.31 89 GLY A C 1
ATOM 660 O O . GLY A 1 89 ? 7.428 3.526 9.109 1.00 88.31 89 GLY A O 1
ATOM 661 N N . ALA A 1 90 ? 8.974 4.654 10.261 1.00 87.25 90 ALA A N 1
ATOM 662 C CA . ALA A 1 90 ? 10.082 3.774 9.874 1.00 87.25 90 ALA A CA 1
ATOM 663 C C . ALA A 1 90 ? 10.123 2.464 10.681 1.00 87.25 90 ALA A C 1
ATOM 665 O O . ALA A 1 90 ? 10.637 1.457 10.208 1.00 87.25 90 ALA A O 1
ATOM 666 N N . ASN A 1 91 ? 9.567 2.472 11.896 1.00 86.75 91 ASN A N 1
ATOM 667 C CA . ASN A 1 91 ? 9.675 1.365 12.842 1.00 86.75 91 ASN A CA 1
ATOM 668 C C . ASN A 1 91 ? 8.421 0.487 12.821 1.00 86.75 91 ASN A C 1
ATOM 670 O O . ASN A 1 91 ? 7.366 0.909 13.288 1.00 86.75 91 ASN A O 1
ATOM 674 N N . GLU A 1 92 ? 8.552 -0.762 12.378 1.00 83.00 92 GLU A N 1
ATOM 675 C CA . GLU A 1 92 ? 7.441 -1.724 12.332 1.00 83.00 92 GLU A CA 1
ATOM 676 C C . GLU A 1 92 ? 6.815 -1.971 13.713 1.00 83.00 92 GLU A C 1
ATOM 678 O O . GLU A 1 92 ? 5.604 -1.843 13.873 1.00 83.00 92 GLU A O 1
ATOM 683 N N . LYS A 1 93 ? 7.642 -2.195 14.744 1.00 86.88 93 LYS A N 1
ATOM 684 C CA . LYS A 1 93 ? 7.163 -2.386 16.125 1.00 86.88 93 LYS A CA 1
ATOM 685 C C . LYS A 1 93 ? 6.394 -1.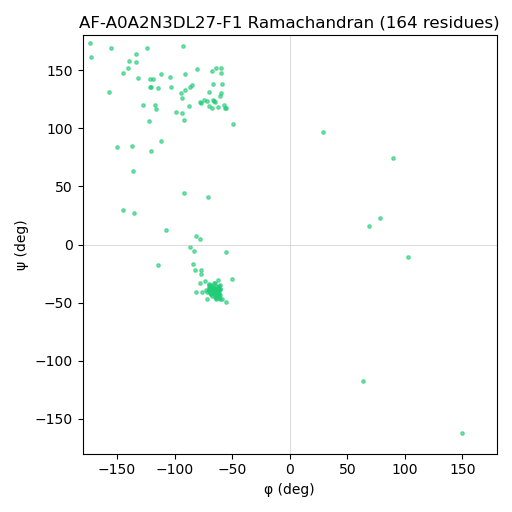179 16.665 1.00 86.88 93 LYS A C 1
ATOM 687 O O . LYS A 1 93 ? 5.453 -1.349 17.437 1.00 86.88 93 LYS A O 1
ATOM 692 N N . ALA A 1 94 ? 6.790 0.035 16.275 1.00 88.25 94 ALA A N 1
ATOM 693 C CA . ALA A 1 94 ? 6.075 1.244 16.674 1.00 88.25 94 ALA A CA 1
ATOM 694 C C . ALA A 1 94 ? 4.704 1.306 15.991 1.00 88.25 94 ALA A C 1
ATOM 696 O O . ALA A 1 94 ? 3.711 1.560 16.660 1.00 88.25 94 ALA A O 1
ATOM 697 N N . LEU A 1 95 ? 4.628 0.958 14.701 1.00 88.31 95 LEU A N 1
ATOM 698 C CA . LEU A 1 95 ? 3.359 0.884 13.974 1.00 88.31 95 LEU A CA 1
ATOM 699 C C . LEU A 1 95 ? 2.425 -0.189 14.545 1.00 88.31 95 LEU A C 1
ATOM 701 O O . LEU A 1 95 ? 1.225 0.051 14.655 1.00 88.31 95 LEU A O 1
ATOM 705 N N . ALA A 1 96 ? 2.959 -1.339 14.960 1.00 88.50 96 ALA A N 1
ATOM 706 C CA . ALA A 1 96 ? 2.181 -2.367 15.647 1.00 88.50 96 ALA A CA 1
ATOM 707 C C . ALA A 1 96 ? 1.637 -1.879 16.994 1.00 88.50 96 ALA A C 1
ATOM 709 O O . ALA A 1 96 ? 0.462 -2.084 17.320 1.00 88.50 96 ALA A O 1
ATOM 710 N N . PHE A 1 97 ? 2.468 -1.170 17.759 1.00 90.31 97 PHE A N 1
ATOM 711 C CA . PHE A 1 97 ? 2.051 -0.554 19.012 1.00 90.31 97 PHE A CA 1
ATOM 712 C C . PHE A 1 97 ? 0.974 0.518 18.799 1.00 90.31 97 PHE A C 1
ATOM 714 O O . PHE A 1 97 ? -0.034 0.513 19.507 1.00 90.31 97 PHE A O 1
ATOM 721 N N . ASP A 1 98 ? 1.149 1.395 17.808 1.00 90.12 98 ASP A N 1
ATOM 722 C CA . ASP A 1 98 ? 0.179 2.429 17.445 1.00 90.12 98 ASP A CA 1
ATOM 723 C C . ASP A 1 98 ? -1.149 1.810 17.008 1.00 90.12 98 ASP A C 1
ATOM 725 O O . ASP A 1 98 ? -2.198 2.196 17.523 1.00 90.12 98 ASP A O 1
ATOM 729 N N . PHE A 1 99 ? -1.123 0.781 16.156 1.00 89.62 99 PHE A N 1
ATOM 730 C CA . PHE A 1 99 ? -2.326 0.043 15.771 1.00 89.62 99 PHE A CA 1
ATOM 731 C C . PHE A 1 99 ? -3.074 -0.498 16.993 1.00 89.62 99 PHE A C 1
ATOM 733 O O . PHE A 1 99 ? -4.272 -0.260 17.144 1.00 89.62 99 PHE A O 1
ATOM 740 N N . ASN A 1 100 ? -2.369 -1.169 17.907 1.00 89.56 100 ASN A N 1
ATOM 741 C CA . ASN A 1 100 ? -2.970 -1.708 19.124 1.00 89.56 100 ASN A CA 1
ATOM 742 C C . ASN A 1 100 ? -3.513 -0.598 20.040 1.00 89.56 100 ASN A C 1
ATOM 744 O O . ASN A 1 100 ? -4.550 -0.761 20.682 1.00 89.56 100 ASN A O 1
ATOM 748 N N . ARG A 1 101 ? -2.840 0.555 20.097 1.00 89.69 101 ARG A N 1
ATOM 749 C CA . ARG A 1 101 ? -3.293 1.732 20.847 1.00 89.69 101 ARG A CA 1
ATOM 750 C C . ARG A 1 101 ? -4.586 2.301 20.270 1.00 89.69 101 ARG A C 1
ATOM 752 O O . ARG A 1 101 ? -5.507 2.586 21.034 1.00 89.69 101 ARG A O 1
ATOM 759 N N . PHE A 1 102 ? -4.679 2.435 18.948 1.00 89.38 102 PHE A N 1
ATOM 760 C CA . PHE A 1 102 ? -5.890 2.896 18.268 1.00 89.38 102 PHE A CA 1
ATOM 761 C C . PHE A 1 102 ? -7.036 1.896 18.416 1.00 89.38 102 PHE A C 1
ATOM 763 O O . PHE A 1 102 ? -8.149 2.295 18.756 1.00 89.38 102 PHE A O 1
ATOM 770 N N . ALA A 1 103 ? -6.747 0.600 18.289 1.00 88.25 103 ALA A N 1
ATOM 771 C CA . ALA A 1 103 ? -7.720 -0.459 18.523 1.00 88.25 103 ALA A CA 1
ATOM 772 C C . ALA A 1 103 ? -8.260 -0.445 19.962 1.00 88.25 103 ALA A C 1
ATOM 774 O O . ALA A 1 103 ? -9.455 -0.619 20.167 1.00 88.25 103 ALA A O 1
ATOM 775 N N . LYS A 1 104 ? -7.417 -0.163 20.964 1.00 88.75 104 LYS A N 1
ATOM 776 C CA . LYS A 1 104 ? -7.854 0.001 22.363 1.00 88.75 104 LYS A CA 1
ATOM 777 C C . LYS A 1 104 ? -8.663 1.273 22.603 1.00 88.75 104 LYS A C 1
ATOM 779 O O . LYS A 1 104 ? -9.555 1.265 23.443 1.00 88.75 104 LYS A O 1
ATOM 784 N N . LYS A 1 105 ? -8.345 2.363 21.901 1.00 87.75 105 LYS A N 1
ATOM 785 C CA . LYS A 1 105 ? -9.068 3.639 22.014 1.00 87.75 105 LYS A CA 1
ATOM 786 C C . LYS A 1 105 ? -10.442 3.579 21.344 1.00 87.75 105 LYS A C 1
ATOM 788 O O . LYS A 1 105 ? -11.366 4.259 21.777 1.00 87.75 105 LYS A O 1
ATOM 793 N N . SER A 1 106 ? -10.573 2.782 20.288 1.00 86.94 106 SER A N 1
ATOM 794 C CA . SER A 1 106 ? -11.796 2.671 19.492 1.00 86.94 106 SER A CA 1
ATOM 795 C C . SER A 1 106 ? -12.115 1.206 19.169 1.00 86.94 106 SER A C 1
ATOM 797 O O . SER A 1 106 ? -12.127 0.822 17.995 1.00 86.94 106 SER A O 1
ATOM 799 N N . PRO A 1 107 ? -12.378 0.371 20.191 1.00 85.94 107 PRO A N 1
ATOM 800 C CA . PRO A 1 107 ? -12.545 -1.068 20.009 1.00 85.94 107 PRO A CA 1
ATOM 801 C C . PRO A 1 107 ? -13.729 -1.400 19.105 1.00 85.94 107 PRO A C 1
ATOM 803 O O . PRO A 1 107 ? -13.613 -2.298 18.280 1.00 85.94 107 PRO A O 1
ATOM 806 N N . ASP A 1 108 ? -14.824 -0.641 19.177 1.00 86.44 108 ASP A N 1
ATOM 807 C CA . ASP A 1 108 ? -16.008 -0.833 18.332 1.00 86.44 108 ASP A CA 1
ATOM 808 C C . ASP A 1 108 ? -15.707 -0.650 16.838 1.00 86.44 108 ASP A C 1
ATOM 810 O O . ASP A 1 108 ? -16.232 -1.372 15.994 1.00 86.44 108 ASP A O 1
ATOM 814 N N . ILE A 1 109 ? -14.809 0.284 16.514 1.00 86.31 109 ILE A N 1
ATOM 815 C CA . ILE A 1 109 ? -14.441 0.643 15.140 1.00 86.31 109 ILE A CA 1
ATOM 816 C C . ILE A 1 109 ? -13.411 -0.344 14.580 1.00 86.31 109 ILE A C 1
ATOM 818 O O . ILE A 1 109 ? -13.491 -0.754 13.419 1.00 86.31 109 ILE A O 1
ATOM 822 N N . PHE A 1 110 ? -12.440 -0.746 15.402 1.00 86.94 110 PHE A N 1
ATOM 823 C CA . PHE A 1 110 ? -11.386 -1.688 15.014 1.00 86.94 110 PHE A CA 1
ATOM 824 C C . PHE A 1 110 ? -11.815 -3.155 15.131 1.00 86.94 110 PHE A C 1
ATOM 826 O O . PHE A 1 110 ? -11.080 -4.045 14.698 1.00 86.94 110 PHE A O 1
ATOM 833 N N . LYS A 1 111 ? -13.011 -3.436 15.661 1.00 81.31 111 LYS A N 1
ATOM 834 C CA . LYS A 1 111 ? -13.536 -4.796 15.789 1.00 81.31 111 LYS A CA 1
ATOM 835 C C . LYS A 1 111 ? -13.581 -5.492 14.427 1.00 81.31 111 LYS A C 1
ATOM 837 O O . LYS A 1 111 ? -14.236 -5.040 13.485 1.00 81.31 111 LYS A O 1
ATOM 842 N N . GLY A 1 112 ? -12.859 -6.607 14.324 1.00 78.31 112 GLY A N 1
ATOM 843 C CA . GLY A 1 112 ? -12.772 -7.399 13.096 1.00 78.31 112 GLY A CA 1
ATOM 844 C C . GLY A 1 112 ? -12.019 -6.717 11.948 1.00 78.31 112 GLY A C 1
ATOM 845 O O . GLY A 1 112 ? -12.168 -7.138 10.803 1.00 78.31 112 GLY A O 1
ATOM 846 N N . LYS A 1 113 ? -11.241 -5.659 12.214 1.00 84.44 113 LYS A N 1
ATOM 847 C CA . LYS A 1 113 ? -10.331 -5.052 11.234 1.00 84.44 113 LYS A CA 1
ATOM 848 C C . LYS A 1 113 ? -8.899 -5.474 11.529 1.00 84.44 113 LYS A C 1
ATOM 850 O O . LYS A 1 113 ? -8.465 -5.443 12.677 1.00 84.44 113 LYS A O 1
ATOM 855 N N . ALA A 1 114 ? -8.171 -5.848 10.483 1.00 84.06 114 ALA A N 1
ATOM 856 C CA . ALA A 1 114 ? -6.755 -6.151 10.588 1.00 84.06 114 ALA A CA 1
ATOM 857 C C . ALA A 1 114 ? -5.922 -4.890 10.329 1.00 84.06 114 ALA A C 1
ATOM 859 O O . ALA A 1 114 ? -6.306 -4.019 9.542 1.00 84.06 114 ALA A O 1
ATOM 860 N N . GLY A 1 115 ? -4.781 -4.809 11.010 1.00 87.56 115 GLY A N 1
ATOM 861 C CA . GLY A 1 115 ? -3.727 -3.857 10.701 1.00 87.56 115 GLY A CA 1
ATOM 862 C C . GLY A 1 115 ? -2.812 -4.448 9.639 1.00 87.56 115 GLY A C 1
ATOM 863 O O . GLY A 1 115 ? -2.419 -5.612 9.726 1.00 87.56 115 GLY A O 1
ATOM 864 N N . ALA A 1 116 ? -2.458 -3.650 8.646 1.00 88.19 116 ALA A N 1
ATOM 865 C CA . ALA A 1 116 ? -1.481 -4.010 7.639 1.00 88.19 116 ALA A CA 1
ATOM 866 C C . ALA A 1 116 ? -0.483 -2.872 7.428 1.00 88.19 116 ALA A C 1
ATOM 868 O O . ALA A 1 116 ? -0.756 -1.721 7.751 1.00 88.19 116 ALA A O 1
ATOM 869 N N . THR A 1 117 ? 0.694 -3.185 6.916 1.00 88.44 117 THR A N 1
ATOM 870 C CA . THR A 1 117 ? 1.739 -2.233 6.583 1.00 88.44 117 THR A CA 1
ATOM 871 C C . THR A 1 117 ? 2.085 -2.340 5.112 1.00 88.44 117 THR A C 1
ATOM 873 O O . THR A 1 117 ? 2.216 -3.434 4.579 1.00 88.44 117 THR A O 1
ATOM 876 N N . ALA A 1 118 ? 2.227 -1.201 4.449 1.00 86.94 118 ALA A N 1
ATOM 877 C CA . ALA A 1 118 ? 2.744 -1.140 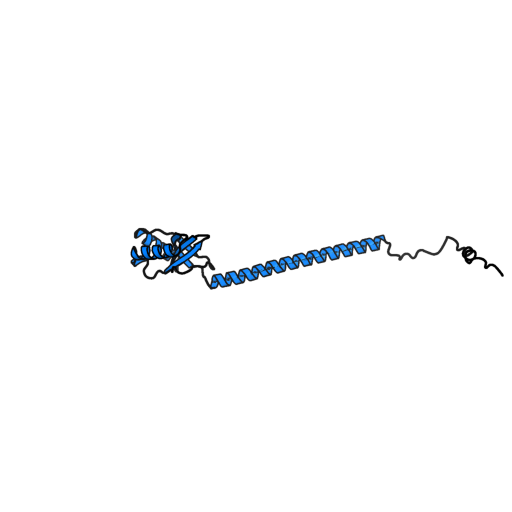3.089 1.00 86.94 118 ALA A CA 1
ATOM 878 C C . ALA A 1 118 ? 4.083 -0.408 3.100 1.00 86.94 118 ALA A C 1
ATOM 880 O O . ALA A 1 118 ? 4.212 0.639 3.745 1.00 86.94 118 ALA A O 1
ATOM 881 N N . GLU A 1 119 ? 5.074 -0.945 2.395 1.00 84.94 119 GLU A N 1
ATOM 882 C CA . GLU A 1 119 ? 6.380 -0.304 2.297 1.00 84.94 119 GLU A CA 1
ATOM 883 C C . GLU A 1 119 ? 6.295 0.973 1.450 1.00 84.94 119 GLU A C 1
ATOM 885 O O . GLU A 1 119 ? 5.702 1.000 0.370 1.00 84.94 119 GLU A O 1
ATOM 890 N N . TRP A 1 120 ? 6.862 2.060 1.971 1.00 80.81 120 TRP A N 1
ATOM 891 C CA . TRP A 1 120 ? 6.915 3.363 1.323 1.00 80.81 120 TRP A CA 1
ATOM 892 C C . TRP A 1 120 ? 8.302 3.993 1.498 1.00 80.81 120 TRP A C 1
ATOM 894 O O . TRP A 1 120 ? 8.566 4.781 2.417 1.00 80.81 120 TRP A O 1
ATOM 904 N N . GLY A 1 121 ? 9.212 3.619 0.597 1.00 84.25 121 GLY A N 1
ATOM 905 C CA . GLY A 1 121 ? 10.601 4.069 0.618 1.00 84.25 121 GLY A CA 1
ATOM 906 C C . GLY A 1 121 ? 11.318 3.588 1.879 1.00 84.25 121 GLY A C 1
ATOM 907 O O . GLY A 1 121 ? 11.446 2.394 2.106 1.00 84.25 121 GLY A O 1
ATOM 908 N N . ARG A 1 122 ? 11.776 4.520 2.723 1.00 83.44 122 ARG A N 1
ATOM 909 C CA . ARG A 1 122 ? 12.422 4.204 4.016 1.00 83.44 122 ARG A CA 1
ATOM 910 C C . ARG A 1 122 ? 11.439 4.037 5.176 1.00 83.44 122 ARG A C 1
ATOM 912 O O . ARG A 1 122 ? 11.854 3.817 6.310 1.00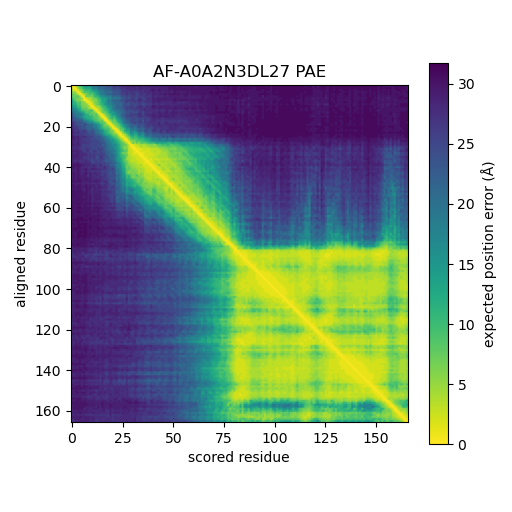 83.44 122 ARG A O 1
ATOM 919 N N . THR A 1 123 ? 10.151 4.222 4.919 1.00 87.25 123 THR A N 1
ATOM 920 C CA . THR A 1 123 ? 9.099 4.138 5.932 1.00 87.25 123 THR A CA 1
ATOM 921 C C . THR A 1 123 ? 8.055 3.120 5.528 1.00 87.25 123 THR A C 1
ATOM 923 O O . THR A 1 123 ? 8.036 2.632 4.404 1.00 87.25 123 THR A O 1
ATOM 926 N N . ARG A 1 124 ? 7.168 2.792 6.455 1.00 88.88 124 ARG A N 1
ATOM 927 C CA . ARG A 1 124 ? 6.025 1.918 6.241 1.00 88.88 124 ARG A CA 1
ATOM 928 C C . ARG A 1 124 ? 4.765 2.704 6.587 1.00 88.88 124 ARG A C 1
ATOM 930 O O . ARG A 1 124 ? 4.757 3.532 7.504 1.00 88.88 124 ARG A O 1
ATOM 937 N N . ARG A 1 125 ? 3.704 2.497 5.821 1.00 90.50 125 ARG A N 1
ATOM 938 C CA . ARG A 1 125 ? 2.376 3.069 6.069 1.00 90.50 125 ARG A CA 1
ATOM 939 C C . ARG A 1 125 ? 1.556 2.061 6.843 1.00 90.50 125 ARG A C 1
ATOM 941 O O . ARG A 1 125 ? 1.492 0.918 6.417 1.00 90.50 125 ARG A O 1
ATOM 948 N N . LEU A 1 126 ? 0.926 2.477 7.936 1.00 91.06 126 LEU A N 1
ATOM 949 C CA . LEU A 1 126 ? -0.018 1.662 8.691 1.00 91.06 126 LEU A CA 1
ATOM 950 C C . LEU A 1 126 ? -1.418 1.828 8.105 1.00 91.06 126 LEU A C 1
ATOM 952 O O . LEU A 1 126 ? -1.991 2.919 8.105 1.00 91.06 126 LEU A O 1
ATOM 956 N N . LEU A 1 127 ? -1.952 0.714 7.640 1.00 91.06 127 LEU A N 1
ATOM 957 C CA . LEU A 1 127 ? -3.229 0.541 6.983 1.00 91.06 127 LEU A CA 1
ATOM 958 C C . LEU A 1 127 ? -4.168 -0.266 7.883 1.00 91.06 127 LEU A C 1
ATOM 960 O O . LEU A 1 127 ? -3.747 -1.178 8.588 1.00 91.06 127 LEU A O 1
ATOM 964 N N . VAL A 1 128 ? -5.456 0.040 7.821 1.00 89.94 128 VAL A N 1
ATOM 965 C CA . VAL A 1 128 ? -6.526 -0.730 8.458 1.00 89.94 128 VAL A CA 1
ATOM 966 C C . VAL A 1 128 ? -7.478 -1.199 7.377 1.00 89.94 128 VAL A C 1
ATOM 968 O O . VAL A 1 128 ? -7.810 -0.431 6.473 1.00 89.94 128 VAL A O 1
ATOM 971 N N . GLY A 1 129 ? -7.890 -2.459 7.432 1.00 82.56 129 GLY A N 1
ATOM 972 C CA . GLY A 1 129 ? -8.726 -3.056 6.393 1.00 82.56 129 GLY A CA 1
ATOM 973 C C . GLY A 1 129 ? -8.454 -4.549 6.250 1.00 82.56 129 GLY A C 1
ATOM 974 O O . GLY A 1 129 ? -7.893 -5.149 7.168 1.00 82.56 129 GLY A O 1
ATOM 975 N N . PRO A 1 130 ? -8.848 -5.192 5.143 1.00 82.69 130 PRO A N 1
ATOM 976 C CA . PRO A 1 130 ? -9.325 -4.631 3.874 1.00 82.69 130 PRO A CA 1
ATOM 977 C C . PRO A 1 130 ? -10.803 -4.203 3.898 1.00 82.69 130 PRO A C 1
ATOM 979 O O . PRO A 1 130 ? -11.621 -4.788 4.606 1.00 82.69 130 PRO A O 1
ATOM 982 N N . PHE A 1 131 ? -11.159 -3.203 3.090 1.00 84.69 131 PHE A N 1
ATOM 983 C CA . PHE A 1 131 ? -12.543 -2.794 2.834 1.00 84.69 131 PHE A CA 1
ATOM 984 C C . PHE A 1 131 ? -13.002 -3.273 1.456 1.00 84.69 131 PHE A C 1
ATOM 986 O O . PHE A 1 131 ? -12.223 -3.263 0.504 1.00 84.69 131 PHE A O 1
ATOM 993 N N . ALA A 1 132 ? -14.277 -3.661 1.358 1.00 76.94 132 ALA A N 1
ATOM 994 C CA . ALA A 1 132 ? -14.888 -4.082 0.097 1.00 76.94 132 ALA A CA 1
ATOM 995 C C . ALA A 1 132 ? -15.052 -2.908 -0.883 1.00 76.94 132 ALA A C 1
ATOM 997 O O . ALA A 1 132 ? -14.758 -3.043 -2.065 1.00 76.94 132 ALA A O 1
ATOM 998 N N . ASP A 1 133 ? -15.441 -1.736 -0.370 1.00 81.19 133 ASP A N 1
ATOM 999 C CA . ASP A 1 133 ? -15.815 -0.578 -1.181 1.00 81.19 133 ASP A CA 1
ATOM 1000 C C . ASP A 1 133 ? -15.295 0.734 -0.600 1.00 81.19 133 ASP A C 1
ATOM 1002 O O . ASP A 1 133 ? -15.072 0.876 0.608 1.00 81.19 133 ASP A O 1
ATOM 1006 N N . ARG A 1 134 ? -15.182 1.755 -1.463 1.00 80.94 134 ARG A N 1
ATOM 1007 C CA . ARG A 1 134 ? -14.718 3.094 -1.062 1.00 80.94 134 ARG A CA 1
ATOM 1008 C C . ARG A 1 134 ? -15.644 3.696 -0.013 1.00 80.94 134 ARG A C 1
ATOM 1010 O O . ARG A 1 134 ? -15.169 4.322 0.930 1.00 80.94 134 ARG A O 1
ATOM 1017 N N . LYS A 1 135 ? -16.952 3.475 -0.163 1.00 83.81 135 LYS A N 1
ATOM 1018 C CA . LYS A 1 135 ? -17.970 3.952 0.776 1.00 83.81 135 LYS A CA 1
ATOM 1019 C C . LYS A 1 135 ? -17.790 3.334 2.163 1.00 83.81 135 LYS A C 1
ATOM 1021 O O . LYS A 1 135 ? -17.851 4.066 3.141 1.00 83.81 135 LYS A O 1
ATOM 1026 N N . ALA A 1 136 ? -17.503 2.033 2.247 1.00 85.19 136 ALA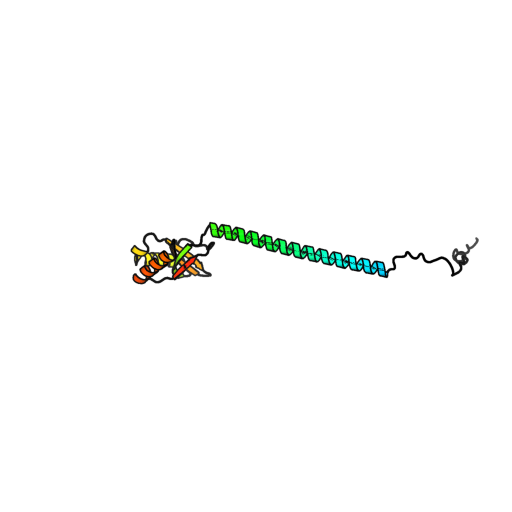 A N 1
ATOM 1027 C CA . ALA A 1 136 ? -17.257 1.353 3.520 1.00 85.19 136 ALA A CA 1
ATOM 1028 C C . ALA A 1 136 ? -15.994 1.885 4.218 1.00 85.19 136 ALA A C 1
ATOM 1030 O O . ALA A 1 136 ? -16.007 2.136 5.420 1.00 85.19 136 ALA A O 1
ATOM 1031 N N . ALA A 1 137 ? -14.922 2.120 3.458 1.00 87.56 137 ALA A N 1
ATOM 1032 C CA . ALA A 1 137 ? -13.697 2.715 3.987 1.00 87.56 137 ALA A CA 1
ATOM 1033 C C . ALA A 1 137 ? -13.901 4.172 4.448 1.00 87.56 137 ALA A C 1
ATOM 1035 O O . ALA A 1 137 ? -13.387 4.569 5.491 1.00 87.56 137 ALA A O 1
ATOM 1036 N N . GLN A 1 138 ? -14.677 4.970 3.704 1.00 88.12 138 GLN A N 1
ATOM 1037 C CA . GLN A 1 138 ? -15.023 6.342 4.090 1.00 88.12 138 GLN A CA 1
ATOM 1038 C C . GLN A 1 138 ? -15.920 6.400 5.329 1.00 88.12 138 GLN A C 1
ATOM 1040 O O . GLN A 1 138 ? -15.693 7.243 6.192 1.00 88.12 138 GLN A O 1
ATOM 1045 N N . ASP A 1 139 ? -16.913 5.518 5.432 1.00 90.25 139 ASP A N 1
ATOM 1046 C CA . ASP A 1 139 ? -17.802 5.429 6.595 1.00 90.25 139 ASP A CA 1
ATOM 1047 C C . ASP A 1 139 ? -17.028 5.034 7.862 1.00 90.25 139 ASP A C 1
ATOM 1049 O O . ASP A 1 139 ? -17.150 5.668 8.916 1.00 90.25 139 ASP A O 1
ATOM 1053 N N . TRP A 1 140 ? -16.117 4.066 7.721 1.00 90.69 140 TRP A N 1
ATOM 1054 C CA . TRP A 1 140 ? -15.185 3.698 8.779 1.00 90.69 140 TRP A CA 1
ATOM 1055 C C . TRP A 1 140 ? -14.281 4.867 9.174 1.00 90.69 140 TRP A C 1
ATOM 1057 O O . TRP A 1 140 ? -14.148 5.164 10.359 1.00 90.69 140 TRP A O 1
ATOM 1067 N N . LEU A 1 141 ? -13.703 5.575 8.197 1.00 90.50 141 LEU A N 1
ATOM 1068 C CA . LEU A 1 141 ? -12.858 6.741 8.450 1.00 90.50 141 LEU A CA 1
ATOM 1069 C C . LEU A 1 141 ? -13.632 7.862 9.156 1.00 90.50 141 LEU A C 1
ATOM 1071 O O . LEU A 1 141 ? -13.110 8.475 10.083 1.00 90.50 141 LEU A O 1
ATOM 1075 N N . ALA A 1 142 ? -14.878 8.122 8.759 1.00 91.94 142 ALA A N 1
ATOM 1076 C CA . ALA A 1 142 ? -15.733 9.109 9.410 1.00 91.94 142 ALA A CA 1
ATOM 1077 C C . ALA A 1 142 ? -16.028 8.725 10.868 1.00 91.94 142 ALA A C 1
ATOM 1079 O O . ALA A 1 142 ? -15.963 9.575 11.757 1.00 91.94 142 ALA A O 1
ATOM 1080 N N . SER A 1 143 ? -16.294 7.443 11.125 1.00 90.38 143 SER A N 1
ATOM 1081 C CA . SER A 1 143 ? -16.466 6.915 12.481 1.00 90.38 143 SER A CA 1
ATOM 1082 C C . SER A 1 143 ? -15.178 7.045 13.295 1.00 90.38 143 SER A C 1
ATOM 1084 O O . SER A 1 143 ? -15.209 7.495 14.439 1.00 90.38 143 SER A O 1
ATOM 1086 N N . TYR A 1 144 ? -14.029 6.731 12.694 1.00 90.81 144 TYR A N 1
ATOM 1087 C CA . TYR A 1 144 ? -12.724 6.843 13.342 1.00 90.81 144 TYR A CA 1
ATOM 1088 C C . TYR A 1 144 ? -12.374 8.296 13.688 1.00 90.81 144 TYR A C 1
ATOM 1090 O O . TYR A 1 144 ? -11.931 8.572 14.802 1.00 90.81 144 TYR A O 1
ATOM 1098 N N . LYS A 1 145 ? -12.679 9.242 12.791 1.00 90.00 145 LYS A N 1
ATOM 1099 C CA . LYS A 1 145 ? -12.548 10.684 13.053 1.00 90.00 145 LYS A CA 1
ATOM 1100 C C . LYS A 1 145 ? -13.439 11.153 14.199 1.00 90.00 145 LYS A C 1
ATOM 1102 O O . LYS A 1 145 ? -12.985 11.924 15.040 1.00 90.00 145 LYS A O 1
ATOM 1107 N N . LYS A 1 146 ? -14.671 10.641 14.306 1.00 88.94 146 LYS A N 1
ATOM 1108 C CA . LYS A 1 146 ? -15.560 10.919 15.452 1.00 88.94 146 LYS A CA 1
ATOM 1109 C C . LYS A 1 146 ? -15.024 10.366 16.774 1.00 88.94 146 LYS A C 1
ATOM 1111 O O . LYS A 1 146 ? -15.216 10.995 17.807 1.00 88.94 146 LYS A O 1
ATOM 1116 N N . ALA A 1 147 ? -14.316 9.239 16.746 1.00 86.19 147 ALA A N 1
ATOM 1117 C CA . ALA A 1 147 ? -13.639 8.685 17.919 1.00 86.19 147 ALA A CA 1
ATOM 1118 C C . ALA A 1 147 ? -12.310 9.398 18.266 1.00 86.19 147 ALA A C 1
ATOM 1120 O O . ALA A 1 147 ? -11.594 8.990 19.186 1.00 86.19 147 ALA A O 1
ATOM 1121 N N . GLY A 1 148 ? -11.967 10.471 17.543 1.00 84.56 148 GLY A N 1
ATOM 1122 C CA . GLY A 1 148 ? -10.756 11.260 17.759 1.00 84.56 148 GLY A CA 1
ATOM 1123 C C . GLY A 1 148 ? -9.489 10.618 17.191 1.00 84.56 148 GLY A C 1
ATOM 1124 O O . GLY A 1 148 ? -8.397 10.882 17.702 1.00 84.56 148 GLY A O 1
ATOM 1125 N N . GLY A 1 149 ? -9.633 9.731 16.204 1.00 86.19 149 GLY A N 1
ATOM 1126 C CA . GLY A 1 149 ? -8.557 9.277 15.327 1.00 86.19 149 GLY A CA 1
ATOM 1127 C C . GLY A 1 149 ? -8.472 10.115 14.050 1.00 86.19 149 GLY A C 1
ATOM 1128 O O . GLY A 1 149 ? -9.352 10.921 13.771 1.00 86.19 149 GLY A O 1
ATOM 1129 N N . ASP A 1 150 ? -7.429 9.928 13.248 1.00 87.50 150 ASP A N 1
ATOM 1130 C CA . ASP A 1 150 ? -7.347 10.532 11.916 1.00 87.50 150 ASP A CA 1
ATOM 1131 C C . ASP A 1 150 ? -6.727 9.554 10.919 1.00 87.50 150 ASP A C 1
ATOM 1133 O O . ASP A 1 150 ? -5.967 8.658 11.291 1.00 87.50 150 ASP A O 1
ATOM 1137 N N . GLY A 1 151 ? -7.097 9.689 9.652 1.00 88.12 151 GLY A N 1
ATOM 1138 C CA . GLY A 1 151 ? -6.631 8.796 8.614 1.00 88.12 151 GLY A CA 1
ATOM 1139 C C . GLY A 1 151 ? -7.054 9.234 7.222 1.00 88.12 151 GLY A C 1
ATOM 1140 O O . GLY A 1 151 ? -7.843 10.161 7.027 1.00 88.12 151 GLY A O 1
ATOM 1141 N N . PHE A 1 152 ? -6.529 8.520 6.241 1.00 88.31 152 PHE A N 1
ATOM 1142 C CA . PHE A 1 152 ? -6.681 8.805 4.827 1.00 88.31 152 PHE A CA 1
ATOM 1143 C C . PHE A 1 152 ? -7.087 7.540 4.092 1.00 88.31 152 PHE A C 1
ATOM 1145 O O . PHE A 1 152 ? -6.626 6.444 4.402 1.00 88.31 152 PHE A O 1
ATOM 1152 N N . LEU A 1 153 ? -7.950 7.680 3.092 1.00 86.75 153 LEU A N 1
ATOM 1153 C CA . LEU A 1 153 ? -8.274 6.564 2.219 1.00 86.75 153 LEU A CA 1
ATOM 1154 C C . LEU A 1 153 ? -7.033 6.194 1.397 1.00 86.75 153 LEU A C 1
ATOM 1156 O O . LEU A 1 153 ? -6.493 7.035 0.679 1.00 86.75 153 LEU A O 1
ATOM 1160 N N . PHE A 1 154 ? -6.614 4.936 1.476 1.00 85.19 154 PHE A N 1
ATOM 1161 C CA . PHE A 1 154 ? -5.506 4.397 0.702 1.00 85.19 154 PHE A CA 1
ATOM 1162 C C . PHE A 1 154 ? -6.013 3.294 -0.224 1.00 85.19 154 PHE A C 1
ATOM 1164 O O . PHE A 1 154 ? -6.564 2.287 0.217 1.00 85.19 154 PHE A O 1
ATOM 1171 N N . ASN A 1 155 ? -5.827 3.485 -1.527 1.00 83.88 155 ASN A N 1
ATOM 1172 C CA . ASN A 1 155 ? -6.069 2.435 -2.503 1.00 83.88 155 ASN A CA 1
ATOM 1173 C C . ASN A 1 155 ? -4.751 1.706 -2.754 1.00 83.88 155 ASN A C 1
ATOM 1175 O O . ASN A 1 155 ? -3.820 2.304 -3.289 1.00 83.88 155 ASN A O 1
ATOM 1179 N N . SER A 1 156 ? -4.673 0.441 -2.352 1.00 75.69 156 SER A N 1
ATOM 1180 C CA . SER A 1 156 ? -3.522 -0.396 -2.673 1.00 75.69 156 SER A CA 1
ATOM 1181 C C . SER A 1 156 ? -3.607 -0.776 -4.144 1.00 75.69 156 SER A C 1
ATOM 1183 O O . SER A 1 156 ? -4.623 -1.330 -4.570 1.00 75.69 156 SER A O 1
ATOM 1185 N N . GLU A 1 157 ? -2.562 -0.485 -4.917 1.00 65.88 157 GLU A N 1
ATOM 1186 C CA . GLU A 1 157 ? -2.492 -0.952 -6.299 1.00 65.88 157 GLU A CA 1
ATOM 1187 C C . GLU A 1 157 ? -2.4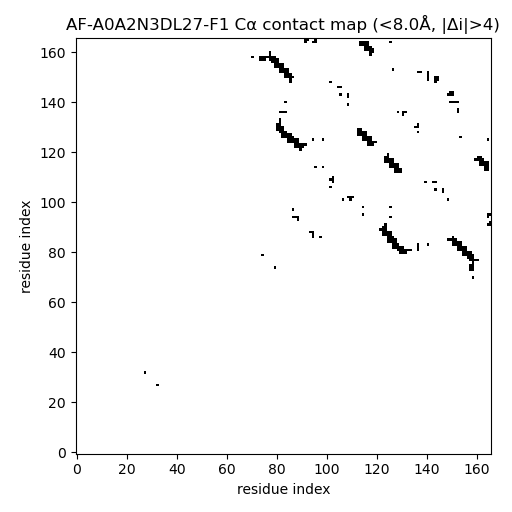31 -2.475 -6.355 1.00 65.88 157 GLU A C 1
ATOM 1189 O O . GLU A 1 157 ? -1.973 -3.150 -5.427 1.00 65.88 157 GLU A O 1
ATOM 1194 N N . ALA A 1 158 ? -2.937 -3.015 -7.458 1.00 55.81 158 ALA A N 1
ATOM 1195 C CA . ALA A 1 158 ? -2.911 -4.441 -7.679 1.00 55.81 158 ALA A CA 1
ATOM 1196 C C . ALA A 1 158 ? -1.451 -4.872 -7.942 1.00 55.81 158 ALA A C 1
ATOM 1198 O O . ALA A 1 158 ? -0.819 -4.378 -8.872 1.00 55.81 158 ALA A O 1
ATOM 1199 N N . GLY A 1 159 ? -0.910 -5.741 -7.084 1.00 52.44 159 GLY A N 1
ATOM 1200 C CA . GLY A 1 159 ? 0.521 -6.081 -7.024 1.00 52.44 159 GLY A CA 1
ATOM 1201 C C . GLY A 1 159 ? 1.309 -5.432 -5.876 1.00 52.44 159 GLY A C 1
ATOM 1202 O O . GLY A 1 159 ? 2.427 -5.859 -5.607 1.00 52.44 159 GLY A O 1
ATOM 1203 N N . GLN A 1 160 ? 0.740 -4.463 -5.148 1.00 65.25 160 GLN A N 1
ATOM 1204 C CA . GLN A 1 160 ? 1.414 -3.826 -4.011 1.00 65.25 160 GLN A CA 1
ATOM 1205 C C . GLN A 1 160 ? 1.504 -4.782 -2.810 1.00 65.25 160 GLN A C 1
ATOM 1207 O O . GLN A 1 160 ? 0.482 -5.255 -2.306 1.00 65.25 160 GLN A O 1
ATOM 1212 N N . THR A 1 161 ? 2.724 -5.026 -2.323 1.00 67.06 161 THR A N 1
ATOM 1213 C CA . THR A 1 161 ? 2.966 -5.817 -1.111 1.00 67.06 161 THR A CA 1
ATOM 1214 C C . THR A 1 161 ? 2.446 -5.074 0.114 1.00 67.06 161 THR A C 1
ATOM 1216 O O . THR A 1 161 ? 2.900 -3.976 0.448 1.00 67.06 161 THR A O 1
ATOM 1219 N N . VAL A 1 162 ? 1.470 -5.688 0.775 1.00 75.00 162 VAL A N 1
ATOM 1220 C CA . VAL A 1 162 ? 0.887 -5.219 2.026 1.00 75.00 162 VAL A CA 1
ATOM 1221 C C . VAL A 1 162 ? 1.065 -6.339 3.047 1.00 75.00 162 VAL A C 1
ATOM 1223 O O . VAL A 1 162 ? 0.388 -7.363 2.977 1.00 75.00 162 VAL A O 1
ATOM 1226 N N . ASP A 1 163 ? 1.995 -6.154 3.976 1.00 80.69 163 ASP A N 1
ATOM 1227 C CA . ASP A 1 163 ? 2.301 -7.118 5.028 1.00 80.69 163 ASP A CA 1
ATOM 1228 C C . ASP A 1 163 ? 1.360 -6.931 6.217 1.00 80.69 163 ASP A C 1
ATOM 1230 O O . ASP A 1 163 ? 1.130 -5.797 6.632 1.00 80.69 163 ASP A O 1
ATOM 1234 N N . PRO A 1 164 ? 0.826 -7.992 6.834 1.00 80.88 164 PRO A N 1
ATOM 1235 C CA . PRO A 1 164 ? 0.098 -7.845 8.088 1.00 80.88 164 PRO A CA 1
ATOM 1236 C C . PRO A 1 164 ? 1.006 -7.219 9.157 1.00 80.88 164 PRO A C 1
ATOM 1238 O O . PRO A 1 164 ? 2.174 -7.582 9.284 1.00 80.88 164 PRO A O 1
ATOM 1241 N N . VAL A 1 165 ? 0.457 -6.285 9.935 1.00 79.56 165 VAL A N 1
ATOM 1242 C CA . VAL A 1 165 ? 1.141 -5.737 11.114 1.00 79.56 165 VAL A CA 1
ATOM 1243 C C . VAL A 1 165 ? 1.414 -6.886 12.084 1.00 79.56 165 VAL A C 1
ATOM 1245 O O . VAL A 1 165 ? 0.488 -7.628 12.420 1.00 79.56 165 VAL A O 1
ATOM 1248 N N . LYS A 1 166 ? 2.667 -7.029 12.522 1.00 65.81 166 LYS A N 1
ATOM 1249 C CA . LYS A 1 166 ? 3.129 -8.079 13.436 1.00 65.81 166 LYS A CA 1
ATOM 1250 C C . LYS A 1 166 ? 3.678 -7.496 14.731 1.00 65.81 166 LYS A C 1
ATOM 1252 O O . LYS A 1 166 ? 4.307 -6.416 14.675 1.00 65.81 166 LYS A O 1
#

Sequence (166 aa):
AAPLASLAEIAGSIEIPPEELTRPDDAIGADVLMRLQEEKRRAEAAETAKREKEAAAAKAKAEADAKAKEEAAQKKANPARLWVQIATGANEKALAFDFNRFAKKSPDIFKGKAGATAEWGRTRRLLVGPFADRKAAQDWLASYKKAGGDGFLFNSEAGQTVDPVK